Protein AF-A4FHI6-F1 (afdb_monomer)

Structure (mmCIF, N/CA/C/O backbone):
data_AF-A4FHI6-F1
#
_entry.id   AF-A4FHI6-F1
#
loop_
_atom_site.group_PDB
_atom_site.id
_atom_site.type_symbol
_atom_site.label_atom_id
_atom_site.label_alt_id
_atom_site.label_comp_id
_atom_site.label_asym_id
_atom_site.label_entity_id
_atom_site.label_seq_id
_atom_site.pdbx_PDB_ins_code
_atom_site.Cartn_x
_atom_site.Cartn_y
_atom_site.Cartn_z
_atom_site.occupancy
_atom_site.B_iso_or_equiv
_atom_site.auth_seq_id
_atom_site.auth_comp_id
_atom_site.auth_asym_id
_atom_site.auth_atom_id
_atom_site.pdbx_PDB_model_num
ATOM 1 N N . MET A 1 1 ? -0.078 3.205 -7.327 1.00 84.88 1 MET A N 1
ATOM 2 C CA . MET A 1 1 ? -0.361 4.133 -6.212 1.00 84.88 1 MET A CA 1
ATOM 3 C C . MET A 1 1 ? -0.429 3.442 -4.852 1.00 84.88 1 MET A C 1
ATOM 5 O O . MET A 1 1 ? -0.291 4.146 -3.873 1.00 84.88 1 MET A O 1
ATOM 9 N N . CYS A 1 2 ? -0.533 2.110 -4.756 1.00 96.75 2 CYS A N 1
ATOM 10 C CA . CYS A 1 2 ? -0.614 1.369 -3.486 1.00 96.75 2 CYS A CA 1
ATOM 11 C C . CYS A 1 2 ? 0.364 1.807 -2.379 1.00 96.75 2 CYS A C 1
ATOM 13 O O . CYS A 1 2 ? -0.105 2.277 -1.354 1.00 96.75 2 CYS A O 1
ATOM 15 N N . ALA A 1 3 ? 1.682 1.735 -2.593 1.00 96.06 3 ALA A N 1
ATOM 16 C CA . ALA A 1 3 ? 2.680 2.107 -1.578 1.00 96.06 3 ALA A CA 1
ATOM 17 C C . ALA A 1 3 ? 2.667 3.602 -1.200 1.00 96.06 3 ALA A C 1
ATOM 19 O O . ALA A 1 3 ? 3.169 3.984 -0.155 1.00 96.06 3 ALA A O 1
ATOM 20 N N . LEU A 1 4 ? 2.090 4.466 -2.043 1.00 96.06 4 LEU A N 1
ATOM 21 C CA . LEU A 1 4 ? 1.904 5.884 -1.716 1.00 96.06 4 LEU A CA 1
ATOM 22 C C . LEU A 1 4 ? 0.616 6.115 -0.917 1.00 96.06 4 LEU A C 1
ATOM 24 O O . LEU A 1 4 ? 0.576 6.998 -0.070 1.00 96.06 4 LEU A O 1
ATOM 28 N N . THR A 1 5 ? -0.434 5.348 -1.211 1.00 97.62 5 THR A N 1
ATOM 29 C CA . THR A 1 5 ? -1.746 5.452 -0.562 1.00 97.62 5 THR A CA 1
ATOM 30 C C . THR A 1 5 ? -1.761 4.774 0.809 1.00 97.62 5 THR A C 1
ATOM 32 O O . THR A 1 5 ? -2.368 5.297 1.733 1.00 97.62 5 THR A O 1
ATOM 35 N N . ALA A 1 6 ? -1.094 3.627 0.942 1.00 97.94 6 ALA A N 1
ATOM 36 C CA . ALA A 1 6 ? -1.055 2.815 2.157 1.00 97.94 6 ALA A CA 1
ATOM 37 C C . ALA A 1 6 ? 0.364 2.242 2.372 1.00 97.94 6 ALA A C 1
ATOM 39 O O . ALA A 1 6 ? 0.581 1.043 2.164 1.00 97.94 6 ALA A O 1
ATOM 40 N N . PRO A 1 7 ? 1.345 3.093 2.735 1.00 97.44 7 PRO A N 1
ATOM 41 C CA . PRO A 1 7 ? 2.758 2.710 2.865 1.00 97.44 7 PRO A CA 1
ATOM 42 C C . PRO A 1 7 ? 3.021 1.676 3.965 1.00 97.44 7 PRO A C 1
ATOM 44 O O . PRO A 1 7 ? 3.981 0.920 3.873 1.00 97.44 7 PRO A O 1
ATOM 47 N N . ASP A 1 8 ? 2.163 1.609 4.983 1.00 97.44 8 ASP A N 1
ATOM 48 C CA . ASP A 1 8 ? 2.292 0.635 6.071 1.00 97.44 8 ASP A CA 1
ATOM 49 C C . ASP A 1 8 ? 1.734 -0.756 5.695 1.00 97.44 8 ASP A C 1
ATOM 51 O O . ASP A 1 8 ? 1.947 -1.729 6.416 1.00 97.44 8 ASP A O 1
ATOM 55 N N . VAL A 1 9 ? 1.054 -0.878 4.545 1.00 98.31 9 VAL A N 1
ATOM 56 C CA . VAL A 1 9 ? 0.438 -2.130 4.053 1.00 98.31 9 VAL A CA 1
ATOM 57 C C . VAL A 1 9 ? 1.103 -2.632 2.773 1.00 98.31 9 VAL A C 1
ATOM 59 O O . VAL A 1 9 ? 1.192 -3.843 2.552 1.00 98.31 9 VAL A O 1
ATOM 62 N N . PHE A 1 10 ? 1.582 -1.723 1.922 1.00 98.19 10 PHE A N 1
ATOM 63 C CA . PHE A 1 10 ? 2.189 -2.059 0.639 1.00 98.19 10 PHE A CA 1
ATOM 64 C C . PHE A 1 10 ? 3.530 -1.374 0.437 1.00 98.19 10 PHE A C 1
ATOM 66 O O . PHE A 1 10 ? 3.711 -0.214 0.790 1.00 98.19 10 PHE A O 1
ATOM 73 N N . ASP A 1 11 ? 4.401 -2.060 -0.292 1.00 97.12 11 ASP A N 1
ATOM 74 C CA . ASP A 1 11 ? 5.630 -1.493 -0.839 1.00 97.12 11 ASP A CA 1
ATOM 75 C C . ASP A 1 11 ? 5.712 -1.769 -2.350 1.00 97.12 11 ASP A C 1
ATOM 77 O O . ASP A 1 11 ? 4.794 -2.345 -2.955 1.00 97.12 11 ASP A O 1
ATOM 81 N N . GLN A 1 12 ? 6.796 -1.338 -2.983 1.00 94.12 12 GLN A N 1
ATOM 82 C CA . GLN A 1 12 ? 7.125 -1.660 -4.362 1.00 94.12 12 GLN A CA 1
ATOM 83 C C . GLN A 1 12 ? 8.449 -2.416 -4.442 1.00 94.12 12 GLN A C 1
ATOM 85 O O . GLN A 1 12 ? 9.447 -2.033 -3.837 1.00 94.12 12 GLN A O 1
ATOM 90 N N . ASP A 1 13 ? 8.469 -3.471 -5.251 1.00 95.31 13 ASP A N 1
ATOM 91 C CA . ASP A 1 13 ? 9.696 -4.167 -5.605 1.00 95.31 13 ASP A CA 1
ATOM 92 C C . ASP A 1 13 ? 10.628 -3.221 -6.379 1.00 95.31 13 ASP A C 1
ATOM 94 O O . ASP A 1 13 ? 10.252 -2.646 -7.403 1.00 95.31 13 ASP A O 1
ATOM 98 N N . GLY A 1 14 ? 11.858 -3.055 -5.893 1.00 92.75 14 GLY A N 1
ATOM 99 C CA . GLY A 1 14 ? 12.835 -2.142 -6.491 1.00 92.75 14 GLY A CA 1
ATOM 100 C C . GLY A 1 14 ? 13.447 -2.624 -7.813 1.00 92.75 14 GLY A C 1
ATOM 101 O O . GLY A 1 14 ? 14.119 -1.842 -8.485 1.00 92.75 14 GLY A O 1
ATOM 102 N N . GLY A 1 15 ? 13.257 -3.892 -8.187 1.00 95.81 15 GLY A N 1
ATOM 103 C CA . GLY A 1 15 ? 13.770 -4.479 -9.423 1.00 95.81 15 GLY A CA 1
ATOM 104 C C . GLY A 1 15 ? 12.769 -4.422 -10.573 1.00 95.81 15 GLY A C 1
ATOM 105 O O . GLY A 1 15 ? 13.146 -4.069 -11.693 1.00 95.81 15 GLY A O 1
ATOM 106 N N . ASP A 1 16 ? 11.505 -4.761 -10.312 1.00 92.56 16 ASP A N 1
ATOM 107 C CA . ASP A 1 16 ? 10.473 -4.860 -11.354 1.00 92.56 16 ASP A CA 1
ATOM 108 C C . ASP A 1 16 ? 9.213 -4.013 -11.117 1.00 92.56 16 ASP A C 1
ATOM 110 O O . ASP A 1 16 ? 8.312 -3.995 -11.962 1.00 92.56 16 ASP A O 1
ATOM 114 N N . GLY A 1 17 ? 9.164 -3.261 -10.015 1.00 89.88 17 GLY A N 1
ATOM 115 C CA . GLY A 1 17 ? 8.098 -2.307 -9.720 1.00 89.88 17 GLY A CA 1
ATOM 116 C C . GLY A 1 17 ? 6.765 -2.946 -9.334 1.00 89.88 17 GLY A C 1
ATOM 117 O O . GLY A 1 17 ? 5.750 -2.238 -9.275 1.00 89.88 17 GLY A O 1
ATOM 118 N N . ARG A 1 18 ? 6.718 -4.263 -9.090 1.00 94.50 18 ARG A 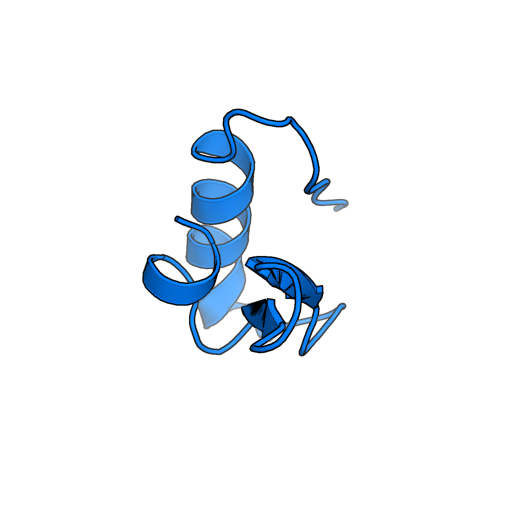N 1
ATOM 119 C CA . ARG A 1 18 ? 5.500 -4.925 -8.604 1.00 94.50 18 ARG A CA 1
ATOM 120 C C . ARG A 1 18 ? 5.139 -4.444 -7.208 1.00 94.50 18 ARG A C 1
ATOM 122 O O . ARG A 1 18 ? 5.996 -4.108 -6.403 1.00 94.50 18 ARG A O 1
ATOM 129 N N . VAL A 1 19 ? 3.843 -4.441 -6.916 1.00 96.50 19 VAL A N 1
ATOM 130 C CA . VAL A 1 19 ? 3.372 -4.227 -5.548 1.00 96.50 19 VAL A CA 1
ATOM 131 C C . VAL A 1 19 ? 3.777 -5.408 -4.668 1.00 96.50 19 VAL A C 1
ATOM 133 O O . VAL A 1 19 ? 3.606 -6.564 -5.059 1.00 96.50 19 VAL A O 1
ATOM 136 N N . LEU A 1 20 ? 4.277 -5.103 -3.478 1.00 96.88 20 LEU A N 1
ATOM 137 C CA . LEU A 1 20 ? 4.520 -6.055 -2.403 1.00 96.88 20 LEU A CA 1
ATOM 138 C C . LEU A 1 20 ? 3.473 -5.833 -1.310 1.00 96.88 20 LEU A C 1
ATOM 140 O O . LEU A 1 20 ? 3.160 -4.693 -0.977 1.00 96.88 20 LEU A O 1
ATOM 144 N N . LEU A 1 21 ? 2.929 -6.920 -0.765 1.00 97.62 21 LEU A N 1
ATOM 145 C CA . LEU A 1 21 ? 2.053 -6.889 0.406 1.00 97.62 21 LEU A CA 1
ATOM 146 C C . LEU A 1 21 ? 2.919 -7.064 1.657 1.00 97.62 21 LEU A C 1
ATOM 148 O O . LEU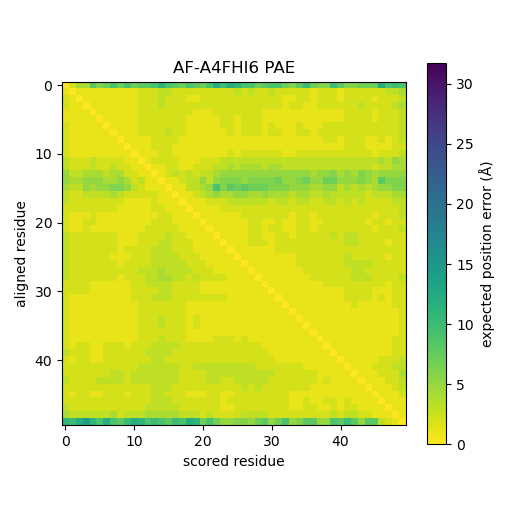 A 1 21 ? 3.545 -8.112 1.813 1.00 97.62 21 LEU A O 1
ATOM 152 N N . LEU A 1 22 ? 2.965 -6.044 2.513 1.00 98.06 22 LEU A N 1
ATOM 153 C CA . LEU A 1 22 ? 3.732 -6.060 3.761 1.00 98.06 22 LEU A CA 1
ATOM 154 C C . LEU A 1 22 ? 2.954 -6.747 4.885 1.00 98.06 22 LEU A C 1
ATOM 156 O O . LEU A 1 22 ? 3.516 -7.567 5.609 1.00 98.06 22 LEU A O 1
ATOM 160 N N . ASP A 1 23 ? 1.659 -6.445 4.991 1.00 97.50 23 ASP A N 1
ATOM 161 C CA . ASP A 1 23 ? 0.761 -7.022 5.989 1.00 97.50 23 ASP A CA 1
ATOM 162 C C . ASP A 1 23 ? -0.582 -7.404 5.355 1.00 97.50 23 ASP A C 1
ATOM 164 O O 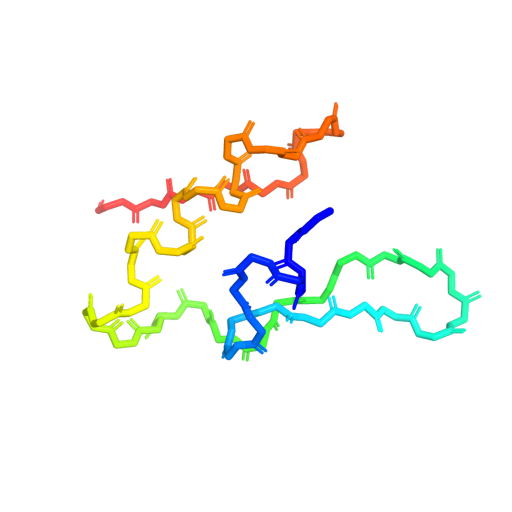. ASP A 1 23 ? -1.286 -6.572 4.788 1.00 97.50 23 ASP A O 1
ATOM 168 N N . ALA A 1 24 ? -0.939 -8.686 5.446 1.00 97.00 24 ALA A N 1
ATOM 169 C CA . ALA A 1 24 ? -2.193 -9.217 4.918 1.00 97.00 24 ALA A CA 1
ATOM 170 C C . ALA A 1 24 ? -3.391 -9.005 5.858 1.00 97.00 24 ALA A C 1
ATOM 172 O O . ALA A 1 24 ? -4.534 -9.157 5.425 1.00 97.00 24 ALA A O 1
ATOM 173 N N . ALA A 1 25 ? -3.145 -8.678 7.127 1.00 97.12 25 ALA A N 1
ATOM 174 C CA . ALA A 1 25 ? -4.169 -8.417 8.132 1.00 97.12 25 ALA A CA 1
ATOM 175 C C . ALA A 1 25 ? -3.822 -7.135 8.910 1.00 97.12 25 ALA A C 1
ATOM 177 O O . ALA A 1 25 ? -3.630 -7.190 10.130 1.00 97.12 25 ALA A O 1
ATOM 178 N N . PRO A 1 26 ? -3.750 -5.983 8.215 1.00 97.38 26 PRO A N 1
ATOM 179 C CA . PRO A 1 26 ? -3.312 -4.743 8.829 1.00 97.38 26 PRO A CA 1
ATOM 180 C C . PRO A 1 26 ? -4.294 -4.290 9.922 1.00 97.38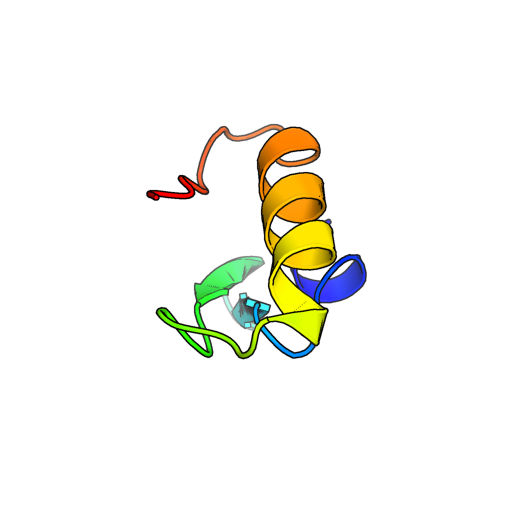 26 PRO A C 1
ATOM 182 O O . PRO A 1 26 ? -5.467 -4.692 9.930 1.00 97.38 26 PRO A O 1
ATOM 185 N N . PRO A 1 27 ? -3.852 -3.450 10.872 1.00 97.31 27 PRO A N 1
ATOM 186 C CA . PRO A 1 27 ? -4.713 -2.954 11.937 1.00 97.31 27 PRO A CA 1
ATOM 187 C C . PRO A 1 27 ? -5.856 -2.098 11.376 1.00 97.31 27 PRO A C 1
ATOM 189 O O . PRO A 1 27 ? -5.752 -1.519 10.299 1.00 97.31 27 PRO A O 1
ATOM 192 N N . ALA A 1 28 ? -6.940 -1.961 12.146 1.00 97.12 28 ALA A N 1
ATOM 193 C CA . ALA A 1 28 ? -8.161 -1.275 11.706 1.00 97.12 28 A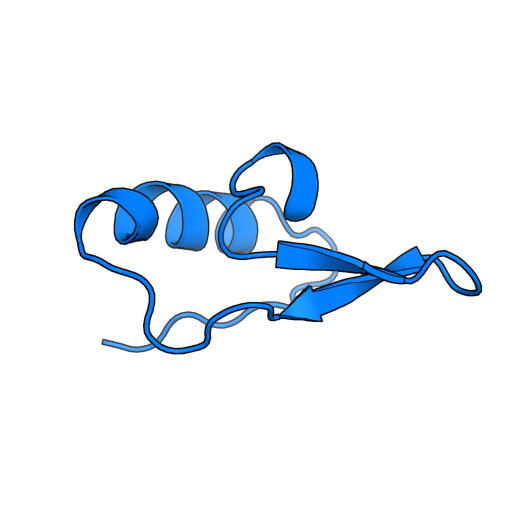LA A CA 1
ATOM 194 C C . ALA A 1 28 ? -7.941 0.160 11.186 1.00 97.12 28 ALA A C 1
ATOM 196 O O . ALA A 1 28 ? -8.686 0.612 10.321 1.00 97.12 28 ALA A O 1
ATOM 197 N N . GLY A 1 29 ? -6.914 0.863 11.680 1.00 97.62 29 GLY A N 1
ATOM 198 C CA . GLY A 1 29 ? -6.552 2.203 11.204 1.00 97.62 29 GLY A CA 1
ATOM 199 C C . GLY A 1 29 ? -6.102 2.250 9.739 1.00 97.62 29 GLY A C 1
ATOM 200 O O . GLY A 1 29 ? -6.289 3.269 9.088 1.00 97.62 29 GLY A O 1
ATOM 201 N N . GLU A 1 30 ? -5.598 1.139 9.203 1.00 98.06 30 GLU A N 1
ATOM 202 C CA . GLU A 1 30 ? -5.076 1.039 7.835 1.00 98.06 30 GLU A CA 1
ATOM 203 C C . GLU A 1 30 ? -6.103 0.477 6.840 1.00 98.06 30 GLU A C 1
ATOM 205 O O . GLU A 1 30 ? -5.861 0.438 5.633 1.00 98.06 30 GLU A O 1
ATOM 210 N N . HIS A 1 31 ? -7.269 0.023 7.315 1.00 97.75 31 HIS A N 1
ATOM 211 C CA . HIS A 1 31 ? -8.269 -0.642 6.467 1.00 97.75 31 HIS A CA 1
ATOM 212 C C . HIS A 1 31 ? -8.806 0.275 5.369 1.00 97.75 31 HIS A C 1
ATOM 214 O O . HIS A 1 31 ? -8.989 -0.165 4.232 1.00 97.75 31 HIS A O 1
ATOM 220 N N . ASP A 1 32 ? -9.046 1.547 5.689 1.00 98.19 32 ASP A N 1
ATOM 221 C CA . ASP A 1 32 ? -9.515 2.530 4.710 1.00 98.19 32 ASP A CA 1
ATOM 222 C C . ASP A 1 32 ? -8.457 2.787 3.629 1.00 98.19 32 ASP A C 1
ATOM 224 O O . ASP A 1 32 ? -8.775 2.737 2.439 1.00 98.19 32 ASP A O 1
ATOM 228 N N . ALA A 1 33 ? -7.194 2.961 4.029 1.00 98.00 33 ALA A N 1
ATOM 229 C CA . ALA A 1 33 ? -6.079 3.171 3.111 1.00 98.00 33 ALA A CA 1
ATOM 230 C C . ALA A 1 33 ? -5.848 1.944 2.209 1.00 98.00 33 ALA A C 1
ATOM 232 O O . ALA A 1 33 ? -5.639 2.081 1.001 1.00 98.00 33 ALA A O 1
ATOM 233 N N . ALA A 1 34 ? -5.966 0.729 2.757 1.00 97.62 34 ALA A N 1
ATOM 234 C CA . ALA A 1 34 ? -5.870 -0.509 1.986 1.00 97.62 34 ALA A CA 1
ATOM 235 C C . ALA A 1 34 ? -7.003 -0.646 0.952 1.00 97.62 34 ALA A C 1
ATOM 237 O O . ALA A 1 34 ? -6.756 -1.028 -0.198 1.00 97.62 34 ALA A O 1
ATOM 238 N N . ARG A 1 35 ? -8.239 -0.281 1.325 1.00 98.06 35 ARG A N 1
ATOM 239 C CA . ARG A 1 35 ? -9.378 -0.235 0.392 1.00 98.06 35 ARG A CA 1
ATOM 240 C C . ARG A 1 35 ? -9.171 0.812 -0.699 1.00 98.06 35 ARG A C 1
ATOM 242 O O . ARG A 1 35 ?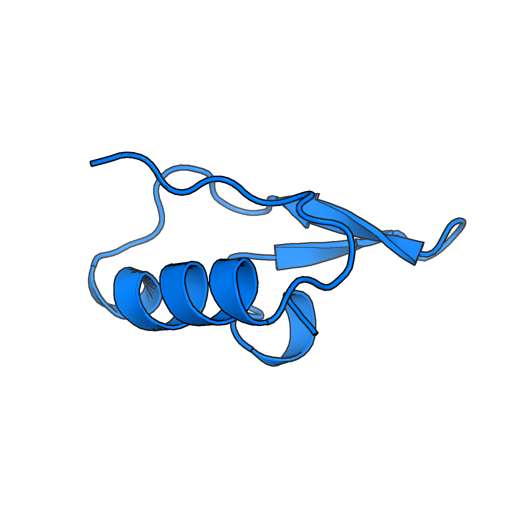 -9.407 0.509 -1.869 1.00 98.06 35 ARG A O 1
ATOM 249 N N . GLU A 1 36 ? -8.699 2.007 -0.356 1.00 98.31 36 GLU A N 1
ATOM 250 C CA . GLU A 1 36 ? -8.408 3.061 -1.334 1.00 98.31 36 GLU A CA 1
ATOM 251 C C . GLU A 1 36 ? -7.309 2.630 -2.318 1.00 98.31 36 GLU A C 1
ATOM 253 O O . GLU A 1 36 ? -7.478 2.750 -3.534 1.00 98.31 36 GLU A O 1
ATOM 258 N N . ALA A 1 37 ? -6.222 2.034 -1.819 1.00 98.06 37 ALA A N 1
ATOM 259 C CA . ALA A 1 37 ? -5.139 1.503 -2.642 1.00 98.06 37 ALA A CA 1
ATOM 260 C C . ALA A 1 37 ? -5.634 0.461 -3.661 1.00 98.06 37 ALA A C 1
ATOM 262 O O . ALA A 1 37 ? -5.180 0.463 -4.811 1.00 98.06 37 ALA A O 1
ATOM 263 N N . ALA A 1 38 ? -6.575 -0.402 -3.261 1.00 97.44 38 ALA A N 1
ATOM 264 C CA . ALA A 1 38 ? -7.190 -1.379 -4.153 1.00 97.44 38 ALA A CA 1
ATOM 265 C C . ALA A 1 38 ? -8.040 -0.715 -5.249 1.00 97.44 38 ALA A C 1
ATOM 267 O O . ALA A 1 38 ? -7.894 -1.060 -6.422 1.00 97.44 38 ALA A O 1
ATOM 268 N N . GLN A 1 39 ? -8.864 0.278 -4.896 1.00 97.50 39 GLN A N 1
ATOM 269 C CA . GLN A 1 39 ? -9.707 1.014 -5.851 1.00 97.50 39 GLN A CA 1
ATOM 270 C C . GLN A 1 39 ? -8.886 1.832 -6.857 1.00 97.50 39 GLN A C 1
ATOM 272 O O . GLN A 1 39 ? -9.242 1.930 -8.030 1.00 97.50 39 GLN A O 1
ATOM 277 N N . LEU A 1 40 ? -7.761 2.399 -6.416 1.00 96.88 40 LEU A N 1
ATOM 278 C CA . LEU A 1 40 ? -6.856 3.177 -7.262 1.00 96.88 40 LEU A CA 1
ATOM 279 C C . LEU A 1 40 ? -5.919 2.308 -8.115 1.00 96.88 40 LEU A C 1
ATOM 281 O O . LEU A 1 40 ? -5.116 2.856 -8.874 1.00 96.88 40 LEU A O 1
ATOM 285 N N . CYS 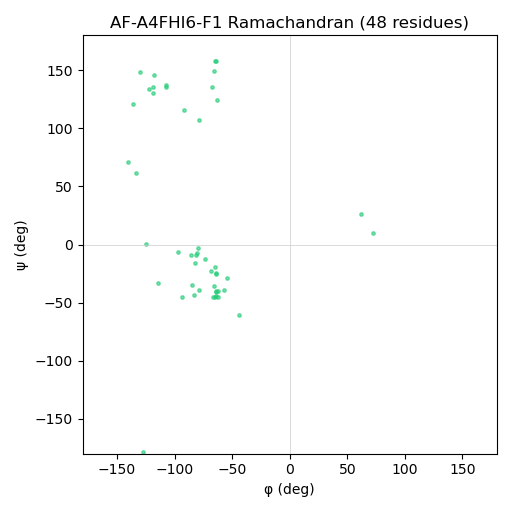A 1 41 ? -5.958 0.978 -7.990 1.00 96.12 41 CYS A N 1
ATOM 286 C CA . CYS A 1 41 ? -5.056 0.088 -8.711 1.00 96.12 41 CYS A CA 1
ATOM 287 C C . CYS A 1 41 ? -5.519 -0.111 -10.168 1.00 96.12 41 CYS A C 1
ATOM 289 O O . CYS A 1 41 ? -6.455 -0.873 -10.413 1.00 96.12 41 CYS A O 1
ATOM 291 N N . PRO A 1 42 ? -4.834 0.475 -11.172 1.00 95.06 42 PRO A N 1
ATOM 292 C CA . PRO A 1 42 ? -5.269 0.374 -12.567 1.00 95.06 42 PRO A CA 1
ATOM 293 C C . PRO A 1 42 ? -5.130 -1.046 -13.131 1.00 95.06 42 PRO A C 1
ATOM 295 O O . PRO A 1 42 ? -5.792 -1.396 -14.101 1.00 95.06 42 PRO A O 1
ATOM 298 N N . ALA A 1 43 ? -4.257 -1.861 -12.534 1.00 95.00 43 ALA A N 1
ATOM 299 C CA . ALA A 1 43 ? -4.013 -3.239 -12.944 1.00 95.00 43 ALA A CA 1
ATOM 300 C C . ALA A 1 43 ? -4.995 -4.242 -12.313 1.00 95.00 43 ALA A C 1
ATOM 302 O O . ALA A 1 43 ? -4.953 -5.416 -12.668 1.00 95.00 43 ALA A O 1
ATOM 303 N N . GLY A 1 44 ? -5.827 -3.821 -11.349 1.00 95.69 44 GLY A N 1
ATOM 304 C CA . GLY A 1 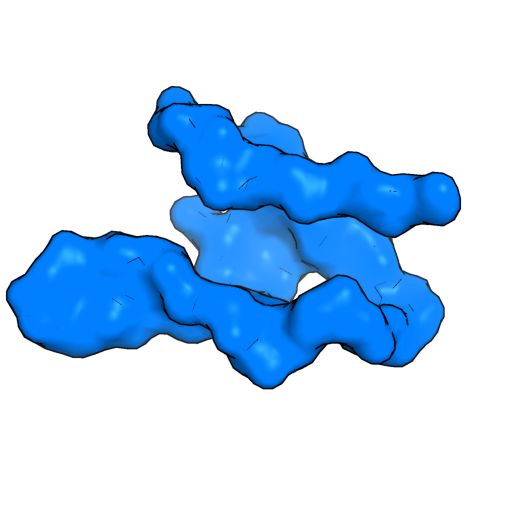44 ? -6.703 -4.733 -10.603 1.00 95.69 44 GLY A CA 1
ATOM 305 C C . GLY A 1 44 ? -5.947 -5.794 -9.790 1.00 95.69 44 GLY A C 1
ATOM 306 O O . GLY A 1 44 ? -6.465 -6.880 -9.561 1.00 95.69 44 GLY A O 1
ATOM 307 N N . ALA A 1 45 ? -4.707 -5.508 -9.379 1.00 96.06 45 ALA A N 1
ATOM 308 C CA . ALA A 1 45 ? -3.810 -6.484 -8.750 1.00 96.06 45 ALA A CA 1
ATOM 309 C C . ALA A 1 45 ? -4.068 -6.718 -7.247 1.00 96.06 45 ALA A C 1
ATOM 311 O O . ALA A 1 45 ? -3.439 -7.585 -6.650 1.00 96.06 45 ALA A O 1
ATOM 312 N N . ILE A 1 46 ? -4.945 -5.928 -6.623 1.00 97.25 46 ILE A N 1
ATOM 313 C CA . ILE A 1 46 ? -5.179 -5.928 -5.175 1.00 97.25 46 ILE A CA 1
ATOM 314 C C . ILE A 1 46 ? -6.638 -6.303 -4.926 1.00 97.25 46 ILE A C 1
ATOM 316 O O . ILE A 1 46 ? -7.539 -5.729 -5.532 1.00 97.25 46 ILE A O 1
ATOM 320 N N . THR A 1 47 ? -6.867 -7.258 -4.027 1.00 97.31 47 THR A N 1
ATOM 321 C CA . THR A 1 47 ? -8.200 -7.651 -3.551 1.00 97.31 47 THR A CA 1
ATOM 322 C C . THR A 1 47 ? -8.242 -7.487 -2.039 1.00 97.31 47 THR A C 1
ATOM 324 O O . THR A 1 47 ? -7.316 -7.915 -1.355 1.00 97.31 47 THR A O 1
ATOM 327 N N . VAL A 1 48 ? -9.311 -6.881 -1.526 1.00 96.19 48 VAL A N 1
ATOM 328 C CA . VAL A 1 48 ? -9.590 -6.776 -0.088 1.00 96.19 48 VAL A CA 1
ATOM 329 C C . VAL A 1 48 ? -10.740 -7.725 0.235 1.00 96.19 48 VAL A C 1
ATOM 331 O O . VAL A 1 48 ? -11.711 -7.788 -0.519 1.00 96.19 48 VAL A O 1
ATOM 334 N N . LEU A 1 49 ? -10.603 -8.479 1.323 1.00 94.75 49 LEU A N 1
ATOM 335 C CA . LEU A 1 49 ? -11.596 -9.431 1.819 1.00 94.75 49 LEU A CA 1
ATOM 336 C C . LEU A 1 49 ? -12.049 -8.993 3.217 1.00 94.75 49 LEU A C 1
ATOM 338 O O . LEU A 1 49 ? -11.234 -8.458 3.970 1.00 94.75 49 LEU A O 1
ATOM 342 N N . GLU A 1 50 ? -13.323 -9.228 3.536 1.00 84.25 50 GLU A N 1
ATOM 343 C CA . GLU A 1 50 ? -13.953 -8.934 4.836 1.00 84.25 50 GLU A CA 1
ATOM 344 C C . GLU A 1 50 ? -14.366 -10.218 5.565 1.00 84.25 50 GLU A C 1
ATOM 346 O O . GLU A 1 50 ? -14.815 -11.170 4.879 1.0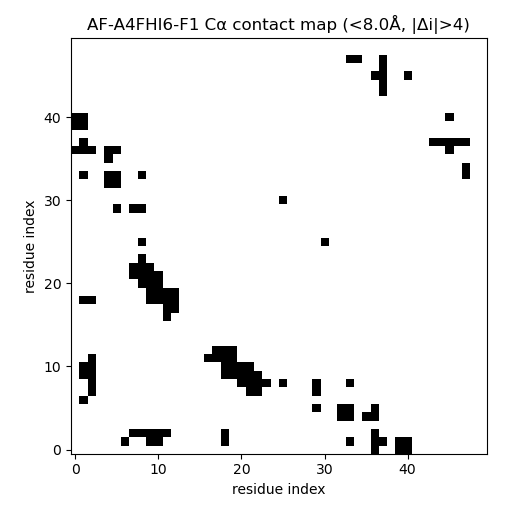0 84.25 50 GLU A O 1
#

Organism: Saccharopolyspora erythraea (strain ATCC 11635 / DSM 40517 / JCM 4748 / NBRC 13426 / NCIMB 8594 / NRRL 2338) (NCBI:txid405948)

Solvent-accessible surface area (backbone atoms only — not comparable to full-atom values): 3167 Å² total; per-residue (Å²): 99,37,40,80,58,23,57,89,36,21,40,62,40,92,87,81,62,46,80,39,82,73,42,96,78,66,58,81,88,48,50,63,33,51,53,49,21,33,74,62,34,92,80,64,83,53,85,88,88,133

InterPro domains:
  IPR051269 Iron-sulfur cluster electron transport [PTHR36923] (1-49)

Sequence (50 aa):
MCALTAPDVFDQDGGDGRVLLLDAAPPAGEHDAAREAAQLCPAGAITVLE

Radius of gyration: 10.06 Å; Cα contacts (8 Å, |Δi|>4): 63; chains: 1; bounding box: 28×15×25 Å

Mean predicted aligned error: 2.12 Å

Secondary structure (DSSP, 8-state):
-HHHH-TTTEEE-TTT--EEES-SS--GGGHHHHHHHHHT-TT-------

pLDDT: mean 96.13, std 2.88, range [84.25, 98.31]

Foldseek 3Di:
DLCVLQVVQWDADPPPRDIDGPDLDDDPVRLVSLVVSCVPDPVNPHDDDD

Nearest PDB structures (foldseek):
  4id8-assembly1_A  TM=9.087E-01  e=2.056E-02  Rhodopseudomonas palustris HaA2
  1fxd-assembly1_A-2  TM=9.031E-01  e=1.553E-02  Megalodesulfovibrio gigas
  1f2g-assembly1_A  TM=8.282E-01  e=3.359E-02  Megalodesulfovibrio gigas